Protein AF-A0A820GFX7-F1 (afdb_monomer_lite)

Sequence (163 aa):
MNQCLYFLVRGGYLFAGFTHNDIRGSQNLINNLWYHVMSLLFIIIIQNNKSYASAYQGINGTIDIDSTLVLSIKNYFNGYIDNVKITTRAKTSDEILTAATLAGYFSFDMPSPYNDNGPNSVNGIQNSAVIVSGRVNQAIRFSGSSSYFYAYGFFQVGYGVLA

Secondary structure (DSSP, 8-state):
-----EEEEETTEEEEEETTEEEEEEEEP-TT------------S--SS--SSPPP--S-----SSEEEETTEEEE--S--------SSPPPHHHHHHHHH------TTSS-TTS--STT---EEEESEEEEE-SSSEEEEE-SSS-EEEE----SPPPPPP-

InterPro domains:
  IPR013320 Concanavalin A-like lectin/glucanase domain superfamily [SSF49899] (8-104)

pLDDT: mean 78.97, std 15.6, range [35.22, 97.06]

Foldseek 3Di:
DWFDFDWDADPQWIWTGTDQDIDTDPDRHDPPDDDLDDDDDDLPQDDPDDDPDHRDPDPDDDDDDQWDQDPNDIDGHDDDDDDDDDDPDDDDPVRSVCLVQVPFDADLQDPQRQFTPDDNRQGKDWDQWDWDQDPPGIDIDRDDPDTDIDTDDPDCRDDDDDD

Organism: NCBI:txid392033

Radius of gyration: 22.09 Å; chains: 1; bounding box: 51×36×62 Å

Structure (mmCIF, N/CA/C/O backbone):
data_AF-A0A820GFX7-F1
#
_entry.id   AF-A0A820GFX7-F1
#
loop_
_atom_site.group_PDB
_atom_site.id
_atom_site.type_symbol
_atom_site.label_atom_id
_atom_site.label_alt_id
_atom_site.label_comp_id
_atom_site.label_asym_id
_atom_site.label_entity_id
_atom_site.label_seq_id
_atom_site.pdbx_PDB_ins_code
_atom_site.Cartn_x
_atom_site.Cartn_y
_atom_site.Cartn_z
_atom_site.occupancy
_atom_site.B_iso_or_equiv
_atom_site.auth_seq_id
_atom_site.auth_comp_id
_atom_site.auth_asym_id
_atom_site.auth_atom_id
_atom_site.pdbx_PDB_model_num
ATOM 1 N N . MET A 1 1 ? 13.521 11.813 -27.872 1.00 44.44 1 MET A N 1
ATOM 2 C CA . MET A 1 1 ? 12.351 10.911 -27.796 1.00 44.44 1 MET A CA 1
ATOM 3 C C . MET A 1 1 ? 12.324 10.001 -26.563 1.00 44.44 1 MET A C 1
ATOM 5 O O . MET A 1 1 ? 11.281 9.417 -26.344 1.00 44.44 1 MET A O 1
ATOM 9 N N . ASN A 1 2 ? 13.361 9.897 -25.716 1.00 52.78 2 ASN A N 1
ATOM 10 C CA . ASN A 1 2 ? 13.400 8.855 -24.674 1.00 52.78 2 ASN A CA 1
ATOM 11 C C . ASN A 1 2 ? 13.704 9.412 -23.278 1.00 52.78 2 ASN A C 1
ATOM 13 O O . ASN A 1 2 ? 14.860 9.443 -22.869 1.00 52.78 2 ASN A O 1
ATOM 17 N N . GLN A 1 3 ? 12.676 9.845 -22.550 1.00 60.81 3 GLN A N 1
ATOM 18 C CA . GLN A 1 3 ? 12.782 10.167 -21.119 1.00 60.81 3 GLN A CA 1
ATOM 19 C C . GLN A 1 3 ? 11.498 9.763 -20.369 1.00 60.81 3 GLN A C 1
ATOM 21 O O . GLN A 1 3 ? 11.036 10.467 -19.479 1.00 60.81 3 GLN A O 1
ATOM 26 N N . CYS A 1 4 ? 10.887 8.635 -20.741 1.00 66.50 4 CYS A N 1
ATOM 27 C CA . CYS A 1 4 ? 9.784 8.076 -19.965 1.00 66.50 4 CYS A CA 1
ATOM 28 C C . CYS A 1 4 ? 10.362 7.361 -18.742 1.00 66.50 4 CYS A C 1
ATOM 30 O O . CYS A 1 4 ? 11.215 6.482 -18.889 1.00 66.50 4 CYS A O 1
ATOM 32 N N . LEU A 1 5 ? 9.899 7.741 -17.550 1.00 73.31 5 LEU A N 1
ATOM 33 C CA . LEU A 1 5 ? 10.050 6.900 -16.371 1.00 73.31 5 LEU A CA 1
ATOM 34 C C . LEU A 1 5 ? 9.234 5.630 -16.613 1.00 73.31 5 LEU A C 1
ATOM 36 O O . LEU A 1 5 ? 8.049 5.717 -16.931 1.00 73.31 5 LEU A O 1
ATOM 40 N N . TYR A 1 6 ? 9.858 4.470 -16.468 1.00 76.44 6 TYR A N 1
ATOM 41 C CA . TYR A 1 6 ? 9.175 3.191 -16.595 1.00 76.44 6 TYR A CA 1
ATOM 42 C C . TYR A 1 6 ? 9.385 2.322 -15.367 1.00 76.44 6 TYR A C 1
ATOM 44 O O . TYR A 1 6 ? 10.386 2.429 -14.657 1.00 76.44 6 TYR A O 1
ATOM 52 N N . PHE A 1 7 ? 8.439 1.407 -15.196 1.00 80.06 7 PHE A N 1
ATOM 53 C CA . PHE A 1 7 ? 8.567 0.205 -14.394 1.00 80.06 7 PHE A CA 1
ATOM 54 C C . PHE A 1 7 ? 8.375 -0.970 -15.349 1.00 80.06 7 PHE A C 1
ATOM 56 O O . PHE A 1 7 ? 7.372 -1.023 -16.058 1.00 80.06 7 PHE A O 1
ATOM 63 N N . LEU A 1 8 ? 9.342 -1.880 -15.424 1.00 81.25 8 LEU A N 1
ATOM 64 C CA . LEU A 1 8 ? 9.253 -3.043 -16.308 1.00 81.25 8 LEU A CA 1
ATOM 65 C C . LEU A 1 8 ? 9.747 -4.300 -15.611 1.00 81.25 8 LEU A C 1
ATOM 67 O O . LEU A 1 8 ? 10.609 -4.238 -14.739 1.00 81.25 8 LEU A O 1
ATOM 71 N N . VAL A 1 9 ? 9.231 -5.452 -16.028 1.00 83.31 9 VAL A N 1
ATOM 72 C CA . VAL A 1 9 ? 9.755 -6.755 -15.616 1.00 83.31 9 VAL A CA 1
ATOM 73 C C . VAL A 1 9 ? 10.546 -7.347 -16.774 1.00 83.31 9 VAL A C 1
ATOM 75 O O . VAL A 1 9 ? 10.034 -7.478 -17.884 1.00 83.31 9 VAL A O 1
ATOM 78 N N . ARG A 1 10 ? 11.806 -7.710 -16.525 1.00 84.00 10 ARG A N 1
ATOM 79 C CA . ARG A 1 10 ? 12.694 -8.336 -17.514 1.00 84.00 10 ARG A CA 1
ATOM 80 C C . ARG A 1 10 ? 13.489 -9.450 -16.850 1.00 84.00 10 ARG A C 1
ATOM 82 O O . ARG A 1 10 ? 14.133 -9.230 -15.829 1.00 84.00 10 ARG A O 1
ATOM 89 N N . GLY A 1 11 ? 13.441 -10.652 -17.425 1.00 86.19 11 GLY A N 1
ATOM 90 C CA . GLY A 1 11 ? 14.164 -11.813 -16.891 1.00 86.19 11 GLY A CA 1
ATOM 91 C C . GLY A 1 11 ? 13.796 -12.162 -15.443 1.00 86.19 11 GLY A C 1
ATOM 92 O O . GLY A 1 11 ? 14.664 -12.587 -14.691 1.00 86.19 11 GLY A O 1
ATOM 93 N N . GLY A 1 12 ? 12.545 -11.914 -15.036 1.00 87.38 12 GLY A N 1
ATOM 94 C CA . GLY A 1 12 ? 12.069 -12.154 -13.670 1.00 87.38 12 GLY A CA 1
ATOM 95 C C . GLY A 1 12 ? 12.467 -11.085 -12.648 1.00 87.38 12 GLY A C 1
ATOM 96 O O . GLY A 1 12 ? 12.250 -11.287 -11.467 1.00 87.38 12 GLY A O 1
ATOM 97 N N . TYR A 1 13 ? 13.035 -9.946 -13.049 1.00 87.94 13 TYR A N 1
ATOM 98 C CA . TYR A 1 13 ? 13.353 -8.849 -12.126 1.00 87.94 13 TYR A CA 1
ATOM 99 C C . TYR A 1 13 ? 12.606 -7.582 -12.515 1.00 87.94 13 TYR A C 1
ATOM 101 O O . TYR A 1 13 ? 12.443 -7.295 -13.703 1.00 87.94 13 TYR A O 1
ATOM 109 N N . LEU A 1 14 ? 12.191 -6.812 -11.511 1.00 86.62 14 LEU A N 1
ATOM 110 C CA . LEU A 1 14 ? 11.665 -5.470 -11.714 1.00 86.62 14 LEU A CA 1
ATOM 111 C C . LEU A 1 14 ? 12.810 -4.488 -11.995 1.00 86.62 14 LEU A C 1
ATOM 113 O O . LEU A 1 14 ? 13.832 -4.504 -11.310 1.00 86.62 14 LEU A O 1
ATOM 117 N N . PHE A 1 15 ? 12.606 -3.601 -12.958 1.00 83.81 15 PHE A N 1
ATOM 118 C CA . PHE A 1 15 ? 13.455 -2.459 -13.255 1.00 83.81 15 PHE A CA 1
ATOM 119 C C . PHE A 1 15 ? 12.630 -1.181 -13.158 1.00 83.81 15 PHE A C 1
ATOM 121 O O . PHE A 1 15 ? 11.483 -1.155 -13.6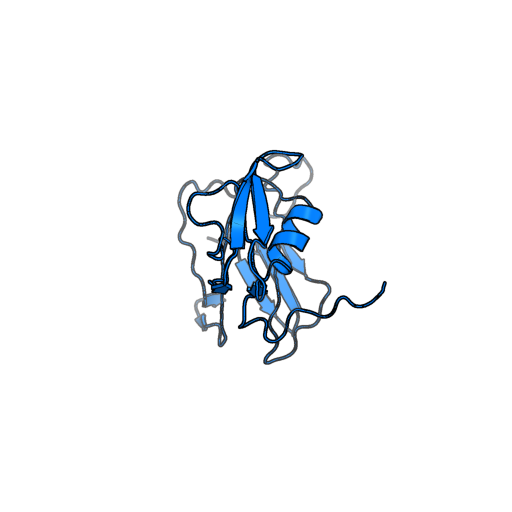09 1.00 83.81 15 PHE A O 1
ATOM 128 N N . ALA A 1 16 ? 13.216 -0.128 -12.595 1.00 81.44 16 ALA A N 1
ATOM 129 C CA . ALA A 1 16 ? 12.610 1.195 -12.530 1.00 81.44 16 ALA A CA 1
ATOM 130 C C . ALA A 1 16 ? 13.630 2.264 -12.921 1.00 81.44 16 ALA A C 1
ATOM 132 O O . ALA A 1 16 ? 14.772 2.222 -12.461 1.00 81.44 16 ALA A O 1
ATOM 133 N N . GLY A 1 17 ? 13.229 3.232 -13.741 1.00 76.56 17 GLY A N 1
ATOM 134 C CA . GLY A 1 17 ? 14.094 4.352 -14.112 1.00 76.56 17 GLY A CA 1
ATOM 135 C C . GLY A 1 17 ? 13.829 4.873 -15.515 1.00 76.56 17 GLY A C 1
ATOM 136 O O . GLY A 1 17 ? 12.717 4.773 -16.029 1.00 76.56 17 GLY A O 1
ATOM 137 N N . PHE A 1 18 ? 14.859 5.453 -16.122 1.00 74.88 18 PHE A N 1
ATOM 138 C CA . PHE A 1 18 ? 14.789 6.015 -17.468 1.00 74.88 18 PHE A CA 1
ATOM 139 C C . PHE A 1 18 ? 15.520 5.130 -18.473 1.00 74.88 18 PHE A C 1
ATOM 141 O O . PHE A 1 18 ? 16.267 4.209 -18.132 1.00 74.88 18 PHE A O 1
ATOM 148 N N . THR A 1 19 ? 15.313 5.403 -19.759 1.00 70.19 19 THR A N 1
ATOM 149 C CA . THR A 1 19 ? 16.045 4.721 -20.829 1.00 70.19 19 THR A CA 1
ATOM 150 C C . THR A 1 19 ? 17.550 4.927 -20.627 1.00 70.19 19 THR A C 1
ATOM 152 O O . THR A 1 19 ? 18.002 6.061 -20.507 1.00 70.19 19 THR A O 1
ATOM 155 N N . HIS A 1 20 ? 18.315 3.831 -20.571 1.00 67.62 20 HIS A N 1
ATOM 156 C CA . HIS A 1 20 ? 19.758 3.807 -20.267 1.00 67.62 20 HIS A CA 1
ATOM 157 C C . HIS A 1 20 ? 20.163 4.240 -18.844 1.00 67.62 20 HIS A C 1
ATOM 159 O O . HIS A 1 20 ? 21.351 4.438 -18.592 1.00 67.62 20 HIS A O 1
ATOM 165 N N . ASN A 1 21 ? 19.212 4.381 -17.918 1.00 72.00 21 ASN A N 1
ATOM 166 C CA . ASN A 1 21 ? 19.479 4.669 -16.510 1.00 72.00 21 ASN A CA 1
ATOM 167 C C . ASN A 1 21 ? 18.393 4.028 -15.627 1.00 72.00 21 ASN A C 1
ATOM 169 O O . ASN A 1 21 ? 17.568 4.723 -15.025 1.00 72.00 21 ASN A O 1
ATOM 173 N N . ASP A 1 22 ? 18.343 2.695 -15.636 1.00 75.19 22 ASP A N 1
ATOM 174 C CA . ASP A 1 22 ? 17.467 1.884 -14.796 1.00 75.19 22 ASP A CA 1
ATOM 175 C C . ASP A 1 22 ? 18.189 1.298 -13.587 1.00 75.19 22 ASP A C 1
ATOM 177 O O . ASP A 1 22 ? 19.380 0.989 -13.600 1.00 75.19 22 ASP A O 1
ATOM 181 N N . ILE A 1 23 ? 17.416 1.113 -12.525 1.00 81.56 23 ILE A N 1
ATOM 182 C CA . ILE A 1 23 ? 17.819 0.377 -11.337 1.00 81.56 23 ILE A CA 1
ATOM 183 C C . ILE A 1 23 ? 17.087 -0.959 -11.362 1.00 81.56 23 ILE A C 1
ATOM 185 O O . ILE A 1 23 ? 15.876 -1.017 -11.585 1.00 81.56 23 ILE A O 1
ATOM 189 N N . ARG A 1 24 ? 17.829 -2.039 -11.120 1.00 85.12 24 ARG A N 1
ATOM 190 C CA . ARG A 1 24 ? 17.298 -3.397 -10.994 1.00 85.12 24 ARG A CA 1
ATOM 191 C C . ARG A 1 24 ? 16.943 -3.688 -9.536 1.00 85.12 24 ARG A C 1
ATOM 193 O O . ARG A 1 24 ? 17.767 -3.474 -8.650 1.00 85.12 24 ARG A O 1
ATOM 200 N N . GLY A 1 25 ? 15.756 -4.236 -9.296 1.00 84.19 25 GLY A N 1
ATOM 201 C CA . GLY A 1 25 ? 15.357 -4.766 -7.993 1.00 84.19 25 GLY A CA 1
ATOM 202 C C . GLY A 1 25 ? 16.151 -6.017 -7.597 1.00 84.19 25 GLY A C 1
ATOM 203 O O . GLY A 1 25 ? 16.605 -6.785 -8.445 1.00 84.19 25 GLY A O 1
ATOM 204 N N . SER A 1 26 ? 16.309 -6.244 -6.294 1.00 85.56 26 SER A N 1
ATOM 205 C CA . SER A 1 26 ? 17.052 -7.394 -5.754 1.00 85.56 26 SER A CA 1
ATOM 206 C C . SER A 1 26 ? 16.270 -8.712 -5.806 1.00 85.56 26 SER A C 1
ATOM 208 O O . SER A 1 26 ? 16.875 -9.782 -5.864 1.00 85.56 26 SER A O 1
ATOM 210 N N . GLN A 1 27 ? 14.937 -8.647 -5.810 1.00 86.00 27 GLN A N 1
ATOM 211 C CA . GLN A 1 27 ? 14.060 -9.813 -5.731 1.00 86.00 27 GLN A CA 1
ATOM 212 C C . GLN A 1 27 ? 13.755 -10.406 -7.114 1.00 86.00 27 GLN A C 1
ATOM 214 O O . GLN A 1 27 ? 13.403 -9.680 -8.045 1.00 86.00 27 GLN A O 1
ATOM 219 N N . ASN A 1 28 ? 13.837 -11.736 -7.222 1.00 90.19 28 ASN A N 1
ATOM 220 C CA . ASN A 1 28 ? 13.308 -12.479 -8.367 1.00 90.19 28 ASN A CA 1
ATOM 221 C C . ASN A 1 28 ? 11.787 -12.649 -8.200 1.00 90.19 28 ASN A C 1
ATOM 223 O O . ASN A 1 28 ? 11.321 -13.110 -7.153 1.00 90.19 28 ASN A O 1
ATOM 227 N N . LEU A 1 29 ? 11.037 -12.224 -9.210 1.00 89.38 29 LEU A N 1
ATOM 228 C CA . LEU A 1 29 ? 9.587 -12.261 -9.274 1.00 89.38 29 LEU A CA 1
ATOM 229 C C . LEU A 1 29 ? 9.121 -13.627 -9.778 1.00 89.38 29 LEU A C 1
ATOM 231 O O . LEU A 1 29 ? 9.529 -14.094 -10.841 1.00 89.38 29 LEU A O 1
ATOM 235 N N . ILE A 1 30 ? 8.219 -14.233 -9.019 1.00 89.88 30 ILE A N 1
ATOM 236 C CA . ILE A 1 30 ? 7.577 -15.508 -9.308 1.00 89.88 30 ILE A CA 1
ATOM 237 C C . ILE A 1 30 ? 6.132 -15.213 -9.715 1.00 89.88 30 ILE A C 1
ATOM 239 O O . ILE A 1 30 ? 5.498 -14.290 -9.201 1.00 89.88 30 ILE A O 1
ATOM 243 N N . ASN A 1 31 ? 5.609 -15.998 -10.654 1.00 87.69 31 ASN A N 1
ATOM 244 C CA . ASN A 1 31 ? 4.235 -15.850 -11.119 1.00 87.69 31 ASN A CA 1
ATOM 245 C C . ASN A 1 31 ? 3.227 -16.058 -9.975 1.00 87.69 31 ASN A C 1
ATOM 247 O O . ASN A 1 31 ? 3.438 -16.893 -9.097 1.00 87.69 31 ASN A O 1
ATOM 251 N N . ASN A 1 32 ? 2.100 -15.343 -10.047 1.00 85.38 32 ASN A N 1
ATOM 252 C CA . ASN A 1 32 ? 0.974 -15.430 -9.108 1.00 85.38 32 ASN A CA 1
ATOM 253 C C . ASN A 1 32 ? 1.303 -15.049 -7.652 1.00 85.38 32 ASN A C 1
ATOM 255 O O . ASN A 1 32 ? 0.663 -15.550 -6.729 1.00 85.38 32 ASN A O 1
ATOM 259 N N . LEU A 1 33 ? 2.266 -14.146 -7.442 1.00 85.12 33 LEU A N 1
ATOM 260 C CA . LEU A 1 33 ? 2.538 -13.545 -6.136 1.00 85.12 33 LEU A CA 1
ATOM 261 C C . LEU A 1 33 ? 2.365 -12.022 -6.193 1.00 85.12 33 LEU A C 1
ATOM 263 O O . LEU A 1 33 ? 2.772 -11.377 -7.159 1.00 85.12 33 LEU A O 1
ATOM 267 N N . TRP A 1 34 ? 1.768 -11.451 -5.146 1.00 83.62 34 TRP A N 1
ATOM 268 C CA . TRP A 1 34 ? 1.680 -10.004 -4.976 1.00 83.62 34 TRP A CA 1
ATOM 269 C C . TRP A 1 34 ? 3.009 -9.438 -4.484 1.00 83.62 34 TRP A C 1
ATOM 271 O O . TRP A 1 34 ? 3.610 -9.952 -3.541 1.00 83.62 34 TRP A O 1
ATOM 281 N N . TYR A 1 35 ? 3.440 -8.342 -5.103 1.00 83.94 35 TYR A N 1
ATOM 282 C CA . TYR A 1 35 ? 4.647 -7.620 -4.723 1.00 83.94 35 TYR A CA 1
ATOM 283 C C . TYR A 1 35 ? 4.297 -6.174 -4.395 1.00 83.94 35 TYR A C 1
ATOM 285 O O . TYR A 1 35 ? 3.747 -5.461 -5.232 1.00 83.94 35 TYR A O 1
ATOM 293 N N . HIS A 1 36 ? 4.669 -5.723 -3.195 1.00 83.38 36 HIS A N 1
ATOM 294 C CA . HIS A 1 36 ? 4.710 -4.295 -2.908 1.00 83.38 36 HIS A CA 1
ATOM 295 C C . HIS A 1 36 ? 5.992 -3.718 -3.508 1.00 83.38 36 HIS A C 1
ATOM 297 O O . HIS A 1 36 ? 7.101 -4.102 -3.133 1.00 83.38 36 HIS A O 1
ATOM 303 N N . VAL A 1 37 ? 5.833 -2.812 -4.465 1.00 81.19 37 VAL A N 1
ATOM 304 C CA . VAL A 1 37 ? 6.937 -2.236 -5.226 1.00 81.19 37 VAL A CA 1
ATOM 305 C C . VAL A 1 37 ? 7.095 -0.772 -4.865 1.00 81.19 37 VAL A C 1
ATOM 307 O O . VAL A 1 37 ? 6.139 -0.003 -4.909 1.00 81.19 37 VAL A O 1
ATOM 310 N N . MET A 1 38 ? 8.336 -0.372 -4.604 1.00 77.94 38 MET A N 1
ATOM 311 C CA . MET A 1 38 ? 8.697 1.031 -4.493 1.00 77.94 38 MET A CA 1
ATOM 312 C C . MET A 1 38 ? 9.990 1.315 -5.252 1.00 77.94 38 MET A C 1
ATOM 314 O O . MET A 1 38 ? 10.948 0.547 -5.183 1.00 77.94 38 MET A O 1
ATOM 318 N N . SER A 1 39 ? 10.029 2.468 -5.917 1.00 72.81 39 SER A N 1
ATOM 319 C CA . SER A 1 39 ? 11.267 3.088 -6.373 1.00 72.81 39 SER A CA 1
ATOM 320 C C . SER A 1 39 ? 11.364 4.509 -5.829 1.00 72.81 39 SER A C 1
ATOM 322 O O . SER A 1 39 ? 10.432 5.302 -5.968 1.00 72.81 39 SER A O 1
ATOM 324 N N . LEU A 1 40 ? 12.494 4.821 -5.197 1.00 68.94 40 LEU A N 1
ATOM 325 C CA . LEU A 1 40 ? 12.861 6.180 -4.816 1.00 68.94 40 LEU A CA 1
ATOM 326 C C . LEU A 1 40 ? 13.695 6.768 -5.947 1.00 68.94 40 LEU A C 1
ATOM 328 O O . LEU A 1 40 ? 14.886 6.488 -6.069 1.00 68.94 40 LEU A O 1
ATOM 332 N N . LEU A 1 41 ? 13.060 7.587 -6.778 1.00 65.81 41 LEU A N 1
ATOM 333 C 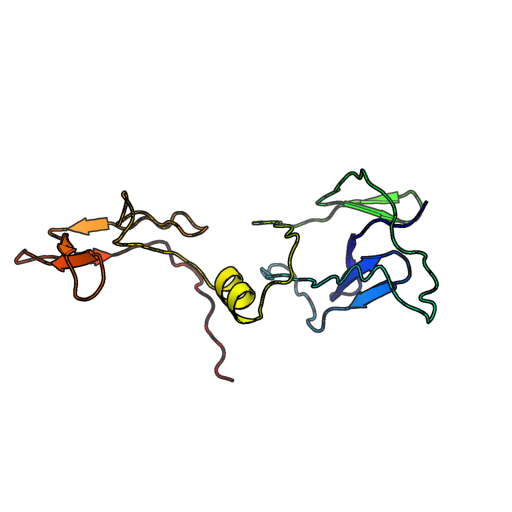CA . LEU A 1 41 ? 13.753 8.301 -7.834 1.00 65.81 41 LEU A CA 1
ATOM 334 C C . LEU A 1 41 ? 14.051 9.721 -7.364 1.00 65.81 41 LEU A C 1
ATOM 336 O O . LEU A 1 41 ? 13.187 10.597 -7.370 1.00 65.81 41 LEU A O 1
ATOM 340 N N . PHE A 1 42 ? 15.294 9.956 -6.961 1.00 55.38 42 PHE A N 1
ATOM 341 C CA . PHE A 1 42 ? 15.783 11.312 -6.783 1.00 55.38 42 PHE A CA 1
ATOM 342 C C . PHE A 1 42 ? 16.006 11.926 -8.166 1.00 55.38 42 PHE A C 1
ATOM 344 O O . PHE A 1 42 ? 17.033 11.690 -8.800 1.00 55.38 42 PHE A O 1
ATOM 351 N N . ILE A 1 43 ? 15.056 12.738 -8.636 1.00 53.41 43 ILE A N 1
ATOM 352 C CA . ILE A 1 43 ? 15.296 13.653 -9.760 1.00 53.41 43 ILE A CA 1
ATOM 353 C C . ILE A 1 43 ? 16.161 14.797 -9.215 1.00 53.41 43 ILE A C 1
ATOM 355 O O . ILE A 1 43 ? 15.699 15.909 -8.973 1.00 53.41 43 ILE A O 1
ATOM 359 N N . ILE A 1 44 ? 17.426 14.501 -8.922 1.00 43.16 44 ILE A N 1
ATOM 360 C CA . ILE A 1 44 ? 18.402 15.529 -8.584 1.00 43.16 44 ILE A CA 1
ATOM 361 C C . ILE A 1 44 ? 18.725 16.257 -9.891 1.00 43.16 44 ILE A C 1
ATOM 363 O O . ILE A 1 44 ? 19.343 15.701 -10.794 1.00 43.16 44 ILE A O 1
ATOM 367 N N . ILE A 1 45 ? 18.311 17.522 -9.979 1.00 43.09 45 ILE A N 1
ATOM 368 C CA . ILE A 1 45 ? 18.600 18.436 -11.100 1.00 43.09 45 ILE A CA 1
ATOM 369 C C . ILE A 1 45 ? 20.103 18.804 -11.165 1.00 43.09 45 ILE A C 1
ATOM 371 O O . ILE A 1 45 ? 20.537 19.523 -12.058 1.00 43.09 45 ILE A O 1
ATOM 375 N N . ILE A 1 46 ? 20.946 18.288 -10.265 1.00 44.41 46 ILE A N 1
ATOM 376 C CA . ILE A 1 46 ? 22.369 18.634 -10.201 1.00 44.41 46 ILE A CA 1
ATOM 377 C C . ILE A 1 46 ? 23.235 17.373 -10.113 1.00 44.41 46 ILE A C 1
ATOM 379 O O . ILE A 1 46 ? 23.493 16.858 -9.028 1.00 44.41 46 ILE A O 1
ATOM 383 N N . GLN A 1 47 ? 23.760 16.907 -11.246 1.00 41.00 47 GLN A N 1
ATOM 384 C CA . GLN A 1 47 ? 24.954 16.059 -11.241 1.00 41.00 47 GLN A CA 1
ATOM 385 C C . GLN A 1 47 ? 26.005 16.597 -12.212 1.00 41.00 47 GLN A C 1
ATOM 387 O O . GLN A 1 47 ? 25.874 16.506 -13.428 1.00 41.00 47 GLN A O 1
ATOM 392 N N . ASN A 1 48 ? 27.094 17.103 -11.627 1.00 39.94 48 ASN A N 1
ATOM 393 C CA . ASN A 1 48 ? 28.335 17.513 -12.290 1.00 39.94 48 ASN A CA 1
ATOM 394 C C . ASN A 1 48 ? 29.184 16.332 -12.801 1.00 39.94 48 ASN A C 1
ATOM 396 O O . ASN A 1 48 ? 30.347 16.525 -13.129 1.00 39.94 48 ASN A O 1
ATOM 400 N N . ASN A 1 49 ? 28.641 15.115 -12.886 1.00 47.81 49 ASN A N 1
ATOM 401 C CA . ASN A 1 49 ? 29.298 14.000 -13.561 1.00 47.81 49 ASN A CA 1
ATOM 402 C C . ASN A 1 49 ? 28.251 13.145 -14.271 1.00 47.81 49 ASN A C 1
ATOM 404 O O . ASN A 1 49 ? 27.339 12.596 -13.662 1.00 47.81 49 ASN A O 1
ATOM 408 N N . LYS A 1 50 ? 28.384 13.131 -15.595 1.00 45.50 50 LYS A N 1
ATOM 409 C CA . LYS A 1 50 ? 27.403 12.715 -16.593 1.00 45.50 50 LYS A CA 1
ATOM 410 C C . LYS A 1 50 ? 26.884 11.293 -16.357 1.00 45.50 50 LYS A C 1
ATOM 412 O O . LYS A 1 50 ? 27.582 10.325 -16.645 1.00 45.50 50 LYS A O 1
ATOM 417 N N . SER A 1 51 ? 25.613 11.168 -15.985 1.00 49.44 51 SER A N 1
ATOM 418 C CA . SER A 1 51 ? 24.785 10.134 -16.606 1.00 49.44 51 SER A CA 1
ATOM 419 C C . SER A 1 51 ? 24.623 10.508 -18.090 1.00 49.44 51 SER A C 1
ATOM 421 O O . SER A 1 51 ? 24.555 11.687 -18.438 1.00 49.44 51 SER A O 1
ATOM 423 N N . TYR A 1 52 ? 24.620 9.530 -19.001 1.00 50.28 52 TYR A N 1
ATOM 424 C CA . TYR A 1 52 ? 24.535 9.762 -20.457 1.00 50.28 52 TYR A CA 1
ATOM 425 C C . TYR A 1 52 ? 23.197 10.379 -20.919 1.00 50.28 52 TYR A C 1
ATOM 427 O O . TYR A 1 52 ? 22.972 10.543 -22.117 1.00 50.28 52 TYR A O 1
ATOM 435 N N . ALA A 1 53 ? 22.308 10.726 -19.988 1.00 51.91 53 ALA A N 1
ATOM 436 C CA . ALA A 1 53 ? 21.004 11.303 -20.249 1.00 51.91 53 ALA A CA 1
ATOM 437 C C . ALA A 1 53 ? 20.877 12.648 -19.525 1.00 51.91 53 ALA A C 1
ATOM 439 O O . ALA A 1 53 ? 21.133 12.752 -18.328 1.00 51.91 53 ALA A O 1
ATOM 440 N N . SER A 1 54 ? 20.462 13.684 -20.254 1.00 50.84 54 SER A N 1
ATOM 441 C CA . SER A 1 54 ? 20.038 14.946 -19.651 1.00 50.84 54 SER A CA 1
ATOM 442 C C . SER A 1 54 ? 18.864 14.711 -18.695 1.00 50.84 54 SER A C 1
ATOM 444 O O . SER A 1 54 ? 18.052 13.807 -18.907 1.00 50.84 54 SER A O 1
ATOM 446 N N . ALA A 1 55 ? 18.755 15.538 -17.649 1.00 55.09 55 ALA A N 1
ATOM 447 C CA . ALA A 1 55 ? 17.591 15.526 -16.767 1.00 55.09 55 ALA A CA 1
ATOM 448 C C . ALA A 1 55 ? 16.304 15.725 -17.586 1.00 55.09 55 ALA A C 1
ATOM 450 O O . ALA A 1 55 ? 16.285 16.526 -18.526 1.00 55.09 55 ALA A O 1
ATOM 451 N N . TYR A 1 56 ? 15.234 15.008 -17.233 1.00 60.84 56 TYR A N 1
ATOM 452 C CA . TYR A 1 56 ? 13.922 15.212 -17.843 1.00 60.84 56 TYR A CA 1
ATOM 453 C C . TYR A 1 56 ? 13.430 16.632 -17.541 1.00 60.84 56 TYR A C 1
ATOM 455 O O . TYR A 1 56 ? 13.280 16.998 -16.381 1.00 60.84 56 TYR A O 1
ATOM 463 N N . GLN A 1 57 ? 13.223 17.433 -18.590 1.00 57.38 57 GLN A N 1
ATOM 464 C CA . GLN A 1 57 ? 12.728 18.820 -18.508 1.00 57.38 57 GLN A CA 1
ATOM 465 C C . GLN A 1 57 ? 11.255 18.930 -18.933 1.00 57.38 57 GLN A C 1
ATOM 467 O O . GLN A 1 57 ? 10.751 20.025 -19.176 1.00 57.38 57 GLN A O 1
ATOM 472 N N . GLY A 1 58 ? 10.565 17.798 -19.106 1.00 61.28 58 GLY A N 1
ATOM 473 C CA . GLY A 1 58 ? 9.164 17.812 -19.499 1.00 61.28 58 GLY A CA 1
ATOM 474 C C . GLY A 1 58 ? 8.287 18.310 -18.356 1.00 61.28 58 GLY A C 1
ATOM 475 O O . GLY A 1 58 ? 8.382 17.832 -17.230 1.00 61.28 58 GLY A O 1
ATOM 476 N N . ILE A 1 59 ? 7.425 19.275 -18.663 1.00 61.97 59 ILE A N 1
ATOM 477 C CA . ILE A 1 59 ? 6.412 19.801 -17.736 1.00 61.97 59 ILE A CA 1
ATOM 478 C C . ILE A 1 59 ? 5.078 19.050 -17.839 1.00 61.97 59 ILE A C 1
ATOM 480 O O . ILE A 1 59 ? 4.258 19.144 -16.937 1.00 61.97 59 ILE A O 1
ATOM 484 N N . ASN A 1 60 ? 4.882 18.292 -18.922 1.00 64.06 60 ASN A N 1
ATOM 485 C CA . ASN A 1 60 ? 3.686 17.510 -19.215 1.00 64.06 60 ASN A CA 1
ATOM 486 C C . ASN A 1 60 ? 4.098 16.132 -19.746 1.00 64.06 60 ASN A C 1
ATOM 488 O O . ASN A 1 60 ? 5.027 16.026 -20.552 1.00 64.06 60 ASN A O 1
ATOM 492 N N . GLY A 1 61 ? 3.377 15.091 -19.338 1.00 68.06 61 GLY A N 1
ATOM 493 C CA . GLY A 1 61 ? 3.595 13.726 -19.798 1.00 68.06 61 GLY A CA 1
ATOM 494 C C . GLY A 1 61 ? 2.366 12.857 -19.564 1.00 68.06 61 GLY A C 1
ATOM 495 O O . GLY A 1 61 ? 1.541 13.151 -18.702 1.00 68.06 61 GLY A O 1
ATOM 496 N N . THR A 1 62 ? 2.253 11.790 -20.345 1.00 73.50 62 THR A N 1
ATOM 497 C CA . THR A 1 62 ? 1.257 10.738 -20.132 1.00 73.50 62 THR A CA 1
ATOM 498 C C . THR A 1 62 ? 1.891 9.628 -19.305 1.00 73.50 62 THR A C 1
ATOM 500 O O . THR A 1 62 ? 3.051 9.273 -19.523 1.00 73.50 62 THR A O 1
ATOM 503 N N . ILE A 1 63 ? 1.136 9.099 -18.344 1.00 78.12 63 ILE A N 1
ATOM 504 C CA . ILE A 1 63 ? 1.510 7.903 -17.594 1.00 78.12 63 ILE A CA 1
ATOM 505 C C . ILE A 1 63 ? 0.732 6.744 -18.203 1.00 78.12 63 ILE A C 1
ATOM 507 O O . ILE A 1 63 ? -0.482 6.663 -18.030 1.00 78.12 63 ILE A O 1
ATOM 511 N N . ASP A 1 64 ? 1.440 5.862 -18.900 1.00 80.25 64 ASP A N 1
ATOM 512 C CA . ASP A 1 64 ? 0.891 4.583 -19.337 1.00 80.25 64 ASP A CA 1
ATOM 513 C C . ASP A 1 64 ? 1.130 3.559 -18.219 1.00 80.25 64 ASP A C 1
ATOM 515 O O . ASP A 1 64 ? 2.269 3.264 -17.848 1.00 80.25 64 ASP A O 1
ATOM 519 N N . ILE A 1 65 ? 0.043 3.044 -17.649 1.00 83.62 65 ILE A N 1
ATOM 520 C CA . ILE A 1 65 ? 0.042 1.911 -16.716 1.00 83.62 65 ILE A CA 1
ATOM 521 C C . ILE A 1 65 ? -0.430 0.713 -17.515 1.00 83.62 65 ILE A C 1
ATOM 523 O O . ILE A 1 65 ? -1.400 0.881 -18.231 1.00 83.62 65 ILE A O 1
ATOM 527 N N . ASP A 1 66 ? 0.197 -0.454 -17.325 1.00 85.06 66 ASP A N 1
ATOM 528 C CA . ASP A 1 66 ? -0.078 -1.732 -18.008 1.00 85.06 66 ASP A CA 1
ATOM 529 C C . ASP A 1 66 ? 0.658 -1.978 -19.323 1.00 85.06 66 ASP A C 1
ATOM 531 O O . ASP A 1 66 ? 0.567 -3.074 -19.868 1.00 85.06 66 ASP A O 1
ATOM 535 N N . SER A 1 67 ? 1.389 -1.006 -19.856 1.00 83.69 67 SER A N 1
ATOM 536 C CA . SER A 1 67 ? 1.996 -1.179 -21.169 1.00 83.69 67 SER A CA 1
ATOM 537 C C . SER A 1 67 ? 3.276 -0.388 -21.349 1.00 83.69 67 SER A C 1
ATOM 539 O O . SER A 1 67 ? 3.550 0.603 -20.676 1.00 83.69 67 SER A O 1
ATOM 541 N N . THR A 1 68 ? 4.111 -0.872 -22.264 1.00 74.75 68 THR A N 1
ATOM 542 C CA . THR A 1 68 ? 5.365 -0.218 -22.628 1.00 74.75 68 THR A CA 1
ATOM 543 C C . THR A 1 68 ? 5.622 -0.345 -24.123 1.00 74.75 68 THR A C 1
ATOM 545 O O . THR A 1 68 ? 5.307 -1.365 -24.743 1.00 74.75 68 THR A O 1
ATOM 548 N N . LEU A 1 69 ? 6.190 0.704 -24.718 1.00 71.62 69 LEU A N 1
ATOM 549 C CA . LEU A 1 69 ? 6.586 0.729 -26.121 1.00 71.62 69 LEU A CA 1
ATOM 550 C C . LEU A 1 69 ? 8.079 0.403 -26.229 1.00 71.62 69 LEU A C 1
ATOM 552 O O . LEU A 1 69 ? 8.926 1.199 -25.826 1.00 71.62 69 LEU A O 1
ATOM 556 N N . VAL A 1 70 ? 8.407 -0.748 -26.814 1.00 65.56 70 VAL A N 1
ATOM 557 C CA . VAL A 1 70 ? 9.793 -1.159 -27.079 1.00 65.56 70 VAL A CA 1
ATOM 558 C C . VAL A 1 70 ? 9.970 -1.276 -28.586 1.00 65.56 70 VAL A C 1
ATOM 560 O O . VAL A 1 70 ? 9.307 -2.086 -29.224 1.00 65.56 70 VAL A O 1
ATOM 563 N N . LEU A 1 71 ? 10.855 -0.455 -29.166 1.00 66.12 71 LEU A N 1
ATOM 564 C CA . LEU A 1 71 ? 11.175 -0.471 -30.605 1.00 66.12 71 LEU A CA 1
ATOM 565 C C . LEU A 1 71 ? 9.928 -0.398 -31.515 1.00 66.12 71 LEU A C 1
ATOM 567 O O . LEU A 1 71 ? 9.836 -1.097 -32.518 1.00 66.12 71 LEU A O 1
ATOM 571 N N . SER A 1 72 ? 8.969 0.466 -31.166 1.00 71.81 72 SER A N 1
ATOM 572 C CA . SER A 1 72 ? 7.677 0.649 -31.861 1.00 71.81 72 SER A CA 1
ATOM 573 C C . SER A 1 72 ? 6.662 -0.493 -31.707 1.00 71.81 72 SER A C 1
ATOM 575 O O . SER A 1 72 ? 5.591 -0.434 -32.304 1.00 71.81 72 SER A O 1
ATOM 577 N N . ILE A 1 73 ? 6.946 -1.498 -30.875 1.00 76.56 73 ILE A N 1
ATOM 578 C CA . ILE A 1 73 ? 6.000 -2.562 -30.521 1.00 76.56 73 ILE A CA 1
ATOM 579 C C . ILE A 1 73 ? 5.467 -2.294 -29.114 1.00 76.56 73 ILE A C 1
ATOM 581 O O . ILE A 1 73 ? 6.237 -2.187 -28.153 1.00 76.56 73 ILE A O 1
ATOM 585 N N . LYS A 1 74 ? 4.140 -2.169 -28.989 1.00 82.44 74 LYS A N 1
ATOM 586 C CA . LYS A 1 74 ? 3.476 -2.000 -27.693 1.00 82.44 74 LYS A CA 1
ATOM 587 C C . LYS A 1 74 ? 3.281 -3.371 -27.048 1.00 82.44 74 LYS A C 1
ATOM 589 O O . LYS A 1 74 ? 2.608 -4.231 -27.608 1.00 82.44 74 LYS A O 1
ATOM 594 N N . ASN A 1 75 ? 3.901 -3.564 -25.890 1.00 81.38 75 ASN A N 1
ATOM 595 C CA . ASN A 1 75 ? 3.755 -4.755 -25.062 1.00 81.38 75 ASN A CA 1
ATOM 596 C C . ASN A 1 75 ? 2.828 -4.438 -23.891 1.00 81.38 75 ASN A C 1
ATOM 598 O O . ASN A 1 75 ? 2.877 -3.329 -23.356 1.00 81.38 75 ASN A O 1
ATOM 602 N N . TYR A 1 76 ? 2.026 -5.421 -23.490 1.00 85.94 76 TYR A N 1
ATOM 603 C CA . TYR A 1 76 ? 1.054 -5.291 -22.410 1.00 85.94 76 TYR A CA 1
ATOM 604 C C . TYR A 1 76 ? 1.435 -6.201 -21.245 1.00 85.94 76 TYR A C 1
ATOM 606 O O . TYR A 1 76 ? 1.850 -7.347 -21.433 1.00 85.94 76 TYR A O 1
ATOM 614 N N . PHE A 1 77 ? 1.305 -5.669 -20.040 1.00 86.19 77 PHE A N 1
ATOM 615 C CA . PHE A 1 77 ? 1.419 -6.395 -18.795 1.00 86.19 77 PHE A CA 1
ATOM 616 C C . PHE A 1 77 ? 0.194 -7.293 -18.632 1.00 86.19 77 PHE A C 1
ATOM 618 O O . PHE A 1 77 ? -0.941 -6.851 -18.781 1.00 86.19 77 PHE A O 1
ATOM 625 N N . ASN A 1 78 ? 0.434 -8.563 -18.317 1.00 86.88 78 ASN A N 1
ATOM 626 C CA . ASN A 1 78 ? -0.613 -9.522 -18.001 1.00 86.88 78 ASN A CA 1
ATOM 627 C C . ASN A 1 78 ? -0.548 -9.845 -16.506 1.00 86.88 78 ASN A C 1
ATOM 629 O O . ASN A 1 78 ? 0.291 -10.638 -16.075 1.00 86.88 78 ASN A O 1
ATOM 633 N N . GLY A 1 79 ? -1.398 -9.187 -15.723 1.00 87.88 79 GLY A N 1
ATOM 634 C CA . GLY A 1 79 ? -1.467 -9.335 -14.276 1.00 87.88 79 GLY A CA 1
ATOM 635 C C . GLY A 1 79 ? -2.326 -8.248 -13.638 1.00 87.88 79 GLY A C 1
ATOM 636 O O . GLY A 1 79 ? -2.947 -7.442 -14.328 1.00 87.88 79 GLY A O 1
ATOM 637 N N . TYR A 1 80 ? -2.340 -8.222 -12.309 1.00 87.94 80 TYR A N 1
ATOM 638 C CA . TYR A 1 80 ? -3.079 -7.228 -11.538 1.00 87.94 80 TYR A CA 1
ATOM 639 C C . TYR A 1 80 ? -2.142 -6.132 -11.027 1.00 87.94 80 TYR A C 1
ATOM 641 O O . TYR A 1 80 ? -1.020 -6.406 -10.599 1.00 87.94 80 TYR A O 1
ATOM 649 N N . ILE A 1 81 ? -2.614 -4.889 -11.079 1.00 87.69 81 ILE A N 1
ATOM 650 C CA . ILE A 1 81 ? -1.955 -3.714 -10.510 1.00 87.69 81 ILE A CA 1
ATOM 651 C C . ILE A 1 81 ? -2.959 -3.081 -9.557 1.00 87.69 81 ILE A C 1
ATOM 653 O O . ILE A 1 81 ? -4.101 -2.842 -9.944 1.00 87.69 81 ILE A O 1
ATOM 657 N N . ASP A 1 82 ? -2.532 -2.803 -8.331 1.00 85.44 82 ASP A N 1
ATOM 658 C CA . ASP A 1 82 ? -3.377 -2.178 -7.320 1.00 85.44 82 ASP A CA 1
ATOM 659 C C . ASP A 1 82 ? -2.614 -1.071 -6.575 1.00 85.44 82 ASP A C 1
ATOM 661 O O . ASP A 1 82 ? -1.385 -1.101 -6.467 1.00 85.44 82 ASP A O 1
ATOM 665 N N . ASN A 1 83 ? -3.357 -0.079 -6.080 1.00 83.81 83 ASN A N 1
ATOM 666 C CA . ASN A 1 83 ? -2.903 0.982 -5.178 1.00 83.81 83 ASN A CA 1
ATOM 667 C C . ASN A 1 83 ? -1.683 1.797 -5.669 1.00 83.81 83 ASN A C 1
ATOM 669 O O . ASN A 1 83 ? -0.783 2.131 -4.891 1.00 83.81 83 ASN A O 1
ATOM 673 N N . VAL A 1 84 ? -1.654 2.149 -6.961 1.00 85.06 84 VAL A N 1
ATOM 674 C CA . VAL A 1 84 ? -0.580 2.962 -7.561 1.00 85.06 84 VAL A CA 1
ATOM 675 C C . VAL A 1 84 ? -0.606 4.384 -7.006 1.00 85.06 84 VAL A C 1
ATOM 677 O O . VAL A 1 84 ? -1.608 5.093 -7.107 1.00 85.06 84 VAL A O 1
ATOM 680 N N . LYS A 1 85 ? 0.524 4.824 -6.445 1.00 85.00 85 LYS A N 1
ATOM 681 C CA . LYS A 1 85 ? 0.692 6.164 -5.871 1.00 85.00 85 LYS A CA 1
ATOM 682 C C . LYS A 1 85 ? 2.001 6.784 -6.334 1.00 85.00 85 LYS A C 1
ATOM 684 O O . LYS A 1 85 ? 3.049 6.147 -6.288 1.00 85.00 85 LYS A O 1
ATOM 689 N N . ILE A 1 86 ? 1.937 8.056 -6.712 1.00 82.62 86 ILE A N 1
ATOM 690 C CA . ILE A 1 86 ? 3.103 8.887 -7.016 1.00 82.62 86 ILE A CA 1
ATOM 691 C C . ILE A 1 86 ? 3.148 9.999 -5.977 1.00 82.62 86 ILE A C 1
ATOM 693 O O . ILE A 1 86 ? 2.142 10.662 -5.727 1.00 82.62 86 ILE A O 1
ATOM 697 N N . THR A 1 87 ? 4.307 10.195 -5.352 1.00 84.94 87 THR A N 1
ATOM 698 C CA . THR A 1 87 ? 4.500 11.231 -4.336 1.00 84.94 87 THR A CA 1
ATOM 699 C C . THR A 1 87 ? 5.611 12.183 -4.737 1.00 84.94 87 THR A C 1
ATOM 701 O O . THR A 1 87 ? 6.608 11.788 -5.330 1.00 84.94 87 THR A O 1
ATOM 704 N N . THR A 1 88 ? 5.456 13.452 -4.372 1.00 83.62 88 THR A N 1
ATOM 705 C CA . THR A 1 88 ? 6.437 14.514 -4.649 1.00 83.62 88 THR A CA 1
ATOM 706 C C . THR A 1 88 ? 7.553 14.591 -3.608 1.00 83.62 88 THR A C 1
ATOM 708 O O . THR A 1 88 ? 8.462 15.408 -3.730 1.00 83.62 88 THR A O 1
ATOM 711 N N . ARG A 1 89 ? 7.506 13.732 -2.584 1.00 86.00 89 ARG A N 1
ATOM 712 C CA . ARG A 1 89 ? 8.565 13.571 -1.589 1.00 86.00 89 ARG A CA 1
ATOM 713 C C . ARG A 1 89 ? 8.999 12.121 -1.480 1.00 86.00 89 ARG A C 1
ATOM 715 O O . ARG A 1 89 ? 8.194 11.209 -1.687 1.00 86.00 89 ARG A O 1
ATOM 722 N N . ALA A 1 90 ? 10.248 11.939 -1.066 1.00 82.12 90 ALA A N 1
ATOM 723 C CA . ALA A 1 90 ? 10.737 10.655 -0.599 1.00 82.12 90 ALA A CA 1
ATOM 724 C C . ALA A 1 90 ? 9.975 10.236 0.672 1.00 82.12 90 ALA A C 1
ATOM 726 O O . ALA A 1 90 ? 9.755 11.047 1.580 1.00 82.12 90 ALA A O 1
ATOM 727 N N . LYS A 1 91 ? 9.555 8.971 0.712 1.00 83.38 91 LYS A N 1
ATOM 728 C CA . LYS A 1 91 ? 8.999 8.321 1.903 1.00 83.38 91 LYS A CA 1
ATOM 729 C C . LYS A 1 91 ? 10.122 7.662 2.700 1.00 83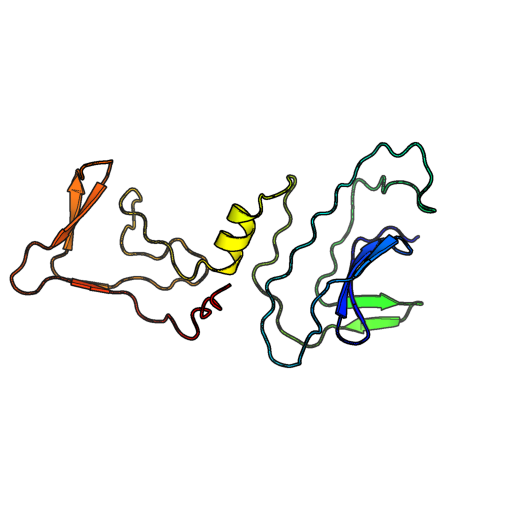.38 91 LYS A C 1
ATOM 731 O O . LYS A 1 91 ? 11.080 7.168 2.104 1.00 83.38 91 LYS A O 1
ATOM 736 N N . THR A 1 92 ? 10.006 7.653 4.024 1.00 86.88 92 THR A N 1
ATOM 737 C CA . THR A 1 92 ? 10.934 6.907 4.889 1.00 86.88 92 THR A CA 1
ATOM 738 C C . THR A 1 92 ? 10.645 5.408 4.827 1.00 86.88 92 THR A C 1
ATOM 740 O O . THR A 1 92 ? 9.541 5.007 4.455 1.00 86.88 92 THR A O 1
ATOM 743 N N . SER A 1 93 ? 11.613 4.575 5.229 1.00 83.19 93 SER A N 1
ATOM 744 C CA . SER A 1 93 ? 11.444 3.115 5.334 1.00 83.19 93 SER A CA 1
ATOM 745 C C . SER A 1 93 ? 10.180 2.724 6.098 1.00 83.19 93 SER A C 1
ATOM 747 O O . SER A 1 93 ? 9.458 1.831 5.665 1.00 83.19 93 SER A O 1
ATOM 749 N N . ASP A 1 94 ? 9.875 3.435 7.180 1.00 87.00 94 ASP A N 1
ATOM 750 C CA . ASP A 1 94 ? 8.746 3.127 8.059 1.00 87.00 94 ASP A CA 1
ATOM 751 C C . ASP A 1 94 ? 7.409 3.454 7.397 1.00 87.00 94 ASP A C 1
ATOM 753 O O . ASP A 1 94 ? 6.447 2.694 7.509 1.00 87.00 94 ASP A O 1
ATOM 757 N N . GLU A 1 95 ? 7.343 4.555 6.646 1.00 86.44 95 GLU A N 1
ATOM 758 C CA . GLU A 1 95 ? 6.148 4.907 5.878 1.00 86.44 95 GLU A CA 1
ATOM 759 C C . GLU A 1 95 ? 5.858 3.886 4.780 1.00 86.44 95 GLU A C 1
ATOM 761 O O . GLU A 1 95 ? 4.698 3.619 4.465 1.00 86.44 95 GLU A O 1
ATOM 766 N N . ILE A 1 96 ? 6.915 3.337 4.185 1.00 83.88 96 ILE A N 1
ATOM 767 C CA . ILE A 1 96 ? 6.829 2.336 3.122 1.00 83.88 96 ILE A CA 1
ATOM 768 C C . ILE A 1 96 ? 6.401 1.003 3.713 1.00 83.88 96 ILE A C 1
ATOM 770 O O . ILE A 1 96 ? 5.455 0.398 3.220 1.00 83.88 96 ILE A O 1
ATOM 774 N N . LEU A 1 97 ? 7.044 0.578 4.802 1.00 84.44 97 LEU A N 1
ATOM 775 C CA . LEU A 1 97 ? 6.689 -0.646 5.506 1.00 84.44 97 LEU A CA 1
ATOM 776 C C . LEU A 1 97 ? 5.239 -0.592 5.991 1.00 84.44 97 LEU A C 1
ATOM 778 O O . LEU A 1 97 ? 4.486 -1.539 5.775 1.00 84.44 97 LEU A O 1
ATOM 782 N N . THR A 1 98 ? 4.820 0.535 6.571 1.00 85.25 98 THR A N 1
ATOM 783 C CA . THR A 1 98 ? 3.428 0.746 6.984 1.00 85.25 98 THR A CA 1
ATOM 784 C C . THR A 1 98 ? 2.495 0.639 5.783 1.00 85.25 98 THR A C 1
ATOM 786 O O . THR A 1 98 ? 1.530 -0.112 5.830 1.00 85.25 98 THR A O 1
ATOM 789 N N . ALA A 1 99 ? 2.791 1.313 4.667 1.00 83.12 99 ALA A N 1
ATOM 790 C CA . ALA A 1 99 ? 1.958 1.227 3.466 1.00 83.12 99 ALA A CA 1
ATOM 791 C C . ALA A 1 99 ? 1.898 -0.191 2.864 1.00 83.12 99 ALA A C 1
ATOM 793 O O . ALA A 1 99 ? 0.878 -0.552 2.283 1.00 83.12 99 ALA A O 1
ATOM 794 N N . ALA A 1 100 ? 2.967 -0.978 2.999 1.00 81.19 100 ALA A N 1
ATOM 795 C CA . ALA A 1 100 ? 3.054 -2.346 2.495 1.00 81.19 100 ALA A CA 1
ATOM 796 C C . ALA A 1 100 ? 2.338 -3.378 3.382 1.00 81.19 100 ALA A C 1
ATOM 798 O O . ALA A 1 100 ? 1.943 -4.430 2.888 1.00 81.19 100 ALA A O 1
ATOM 799 N N . THR A 1 101 ? 2.200 -3.100 4.681 1.00 82.88 101 THR A N 1
ATOM 800 C CA . THR A 1 101 ? 1.718 -4.076 5.680 1.00 82.88 101 THR A CA 1
ATOM 801 C C . THR A 1 101 ? 0.381 -3.705 6.317 1.00 82.88 101 THR A C 1
ATOM 803 O O . THR A 1 101 ? -0.244 -4.553 6.954 1.00 82.88 101 THR A O 1
ATOM 806 N N . LEU A 1 102 ? -0.090 -2.465 6.145 1.00 86.00 102 LEU A N 1
ATOM 807 C CA . LEU A 1 102 ? -1.348 -2.000 6.720 1.00 86.00 102 LEU A CA 1
ATOM 808 C C . LEU A 1 102 ? -2.544 -2.720 6.085 1.00 86.00 102 LEU A C 1
ATOM 810 O O . LEU A 1 102 ? -2.980 -2.388 4.984 1.00 86.00 102 LEU A O 1
ATOM 814 N N . ALA A 1 103 ? -3.100 -3.681 6.821 1.00 85.56 103 ALA A N 1
ATOM 815 C CA . ALA A 1 103 ? -4.273 -4.440 6.400 1.00 85.56 103 ALA A CA 1
ATOM 816 C C . ALA A 1 103 ? -5.602 -3.757 6.767 1.00 85.56 103 ALA A C 1
ATOM 818 O O . ALA A 1 103 ? -6.586 -3.941 6.060 1.00 85.56 103 ALA A O 1
ATOM 819 N N . GLY A 1 104 ? -5.623 -2.968 7.843 1.00 89.50 104 GLY A N 1
ATOM 820 C CA . GLY A 1 104 ? -6.775 -2.188 8.290 1.00 89.50 104 GLY A CA 1
ATOM 821 C C . GLY A 1 104 ? -6.366 -1.165 9.351 1.00 89.50 104 GLY A C 1
ATOM 822 O O . GLY A 1 104 ? -5.378 -1.363 10.063 1.00 89.50 104 GLY A O 1
ATOM 823 N N . TYR A 1 105 ? -7.098 -0.059 9.440 1.00 91.50 105 TYR A N 1
ATOM 824 C CA . TYR A 1 105 ? -6.834 1.056 10.345 1.00 91.50 105 TYR A CA 1
ATOM 825 C C . TYR A 1 105 ? -8.130 1.570 10.977 1.00 91.50 105 TYR A C 1
ATOM 827 O O . TYR A 1 105 ? -8.976 2.160 10.310 1.00 91.50 105 TYR A O 1
ATOM 835 N N . PHE A 1 106 ? -8.259 1.404 12.290 1.00 93.50 106 PHE A N 1
ATOM 836 C CA . PHE A 1 106 ? -9.398 1.899 13.061 1.00 93.50 106 PHE A CA 1
ATOM 837 C C . PHE A 1 106 ? -8.934 3.039 13.958 1.00 93.50 106 PHE A C 1
ATOM 839 O O . PHE A 1 106 ? -8.110 2.836 14.850 1.00 93.50 106 PHE A O 1
ATOM 846 N N . SER A 1 107 ? -9.450 4.242 13.710 1.00 93.31 107 SER A N 1
ATOM 847 C CA . SER A 1 107 ? -9.152 5.416 14.528 1.00 93.31 107 SER A CA 1
ATOM 848 C C . SER A 1 107 ? -10.335 5.749 15.419 1.00 93.31 107 SER A C 1
ATOM 850 O O . SER A 1 107 ? -11.416 6.062 14.925 1.00 93.31 107 SER A O 1
ATOM 852 N N . PHE A 1 108 ? -10.124 5.736 16.734 1.00 93.69 108 PHE A N 1
ATOM 853 C CA . PHE A 1 108 ? -11.160 6.113 17.701 1.00 93.69 108 PHE A CA 1
ATOM 854 C C . PHE A 1 108 ? -11.437 7.619 17.719 1.00 93.69 108 PHE A C 1
ATOM 856 O O . PHE A 1 108 ? -12.463 8.046 18.240 1.00 93.69 108 PHE A O 1
ATOM 863 N N . ASP A 1 109 ? -10.548 8.408 17.118 1.00 94.62 109 ASP A N 1
ATOM 864 C CA . ASP A 1 109 ? -10.628 9.866 17.074 1.00 94.62 109 ASP A CA 1
ATOM 865 C C . ASP A 1 109 ? -11.398 10.385 15.845 1.00 94.62 109 ASP A C 1
ATOM 867 O O . ASP A 1 109 ? -11.612 11.590 15.714 1.00 94.62 109 ASP A O 1
ATOM 871 N N . MET A 1 110 ? -11.812 9.500 14.930 1.00 90.38 110 MET A N 1
ATOM 872 C CA . MET A 1 110 ? -12.539 9.867 13.710 1.00 90.38 110 MET A CA 1
ATOM 873 C C . MET A 1 110 ? -14.048 9.577 13.804 1.00 90.38 110 MET A C 1
ATOM 875 O O . MET A 1 110 ? -14.457 8.703 14.567 1.00 90.38 110 MET A O 1
ATOM 879 N N . PRO A 1 111 ? -14.898 10.253 12.996 1.00 89.81 111 PRO A N 1
ATOM 880 C CA . PRO A 1 111 ? -16.360 10.120 13.069 1.00 89.81 111 PRO A CA 1
ATOM 881 C C . PRO A 1 111 ? -16.914 8.703 12.854 1.00 89.81 111 PRO A C 1
ATOM 883 O O . PRO A 1 111 ? -18.054 8.426 13.213 1.00 89.81 111 PRO A O 1
ATOM 886 N N . SER A 1 112 ? -16.141 7.802 12.244 1.00 91.50 112 SER A N 1
ATOM 887 C CA . SER A 1 112 ? -16.528 6.409 11.990 1.00 91.50 112 SER A CA 1
ATOM 888 C C . SER A 1 112 ? -15.493 5.447 12.584 1.00 91.50 112 SER A C 1
ATOM 890 O O . SER A 1 112 ? -14.720 4.836 11.847 1.00 91.50 112 SER A O 1
ATOM 892 N N . PRO A 1 113 ? -15.464 5.307 13.920 1.00 91.75 113 PRO A N 1
ATOM 893 C CA . PRO A 1 113 ? -14.378 4.643 14.642 1.00 91.75 113 PRO A CA 1
ATOM 894 C C . PRO A 1 113 ? -14.360 3.119 14.478 1.00 91.75 113 PRO A C 1
ATOM 896 O O . PRO A 1 113 ? -13.356 2.474 14.767 1.00 91.75 113 PRO A O 1
ATOM 899 N N . TYR A 1 114 ? -15.469 2.544 14.010 1.00 93.62 114 TYR A N 1
ATOM 900 C CA . TYR A 1 114 ? -15.596 1.117 13.713 1.00 93.62 114 TYR A CA 1
ATOM 901 C C . TYR A 1 114 ? -15.380 0.800 12.230 1.00 93.62 114 TYR A C 1
ATOM 903 O O . TYR A 1 114 ? -15.283 -0.371 11.876 1.00 93.62 114 TYR A O 1
ATOM 911 N N . ASN A 1 115 ? -15.291 1.815 11.368 1.00 94.75 115 ASN A N 1
ATOM 912 C CA . ASN A 1 115 ? -15.009 1.611 9.953 1.00 94.75 115 ASN A CA 1
ATOM 913 C C . ASN A 1 115 ? -13.500 1.535 9.732 1.00 94.75 115 ASN A C 1
ATOM 915 O O . ASN A 1 115 ? -12.719 2.218 10.402 1.00 94.75 115 ASN A O 1
ATOM 919 N N . ASP A 1 116 ? -13.107 0.713 8.768 1.00 93.12 116 ASP A N 1
ATOM 920 C CA . ASP A 1 116 ? -11.732 0.666 8.308 1.00 93.12 116 ASP A CA 1
ATOM 921 C C . ASP A 1 116 ? -11.423 1.944 7.523 1.00 93.12 116 ASP A C 1
ATOM 923 O O . ASP A 1 116 ? -12.066 2.260 6.524 1.00 93.12 116 ASP A O 1
ATOM 927 N N . ASN A 1 117 ? -10.434 2.690 7.998 1.00 90.19 117 ASN A N 1
ATOM 928 C CA . ASN A 1 117 ? -9.865 3.856 7.326 1.00 90.19 117 ASN A CA 1
ATOM 929 C C . ASN A 1 117 ? -8.576 3.490 6.564 1.00 90.19 117 ASN A C 1
ATOM 931 O O . ASN A 1 117 ? -7.866 4.364 6.064 1.00 90.19 117 ASN A O 1
ATOM 935 N N . GLY A 1 118 ? -8.241 2.200 6.532 1.00 87.75 118 GLY A N 1
ATOM 936 C CA . GLY A 1 118 ? -7.185 1.601 5.737 1.00 87.75 118 GLY A CA 1
ATOM 937 C C . GLY A 1 118 ? -7.634 1.284 4.305 1.00 87.75 118 GLY A C 1
ATOM 938 O O . GLY A 1 118 ? -8.719 1.671 3.872 1.00 87.75 118 GLY A O 1
ATOM 939 N N . PRO A 1 119 ? -6.774 0.609 3.526 1.00 82.75 119 PRO A N 1
ATOM 940 C CA . PRO A 1 119 ? -6.986 0.438 2.090 1.00 82.75 119 PRO A CA 1
ATOM 941 C C . PRO A 1 119 ? -7.986 -0.668 1.721 1.00 82.75 119 PRO A C 1
ATOM 943 O O . PRO A 1 119 ? -8.427 -0.705 0.577 1.00 82.75 119 PRO A O 1
ATOM 946 N N . ASN A 1 120 ? -8.337 -1.564 2.647 1.00 84.88 120 ASN A N 1
ATOM 947 C CA . ASN A 1 120 ? -9.008 -2.825 2.310 1.00 84.88 120 ASN A CA 1
ATOM 948 C C . ASN A 1 120 ? -10.497 -2.854 2.669 1.00 84.88 120 ASN A C 1
ATOM 950 O O . ASN A 1 120 ? -11.162 -3.857 2.419 1.00 84.88 120 ASN A O 1
ATOM 954 N N . SER A 1 121 ? -11.035 -1.764 3.230 1.00 88.44 121 SER A N 1
ATOM 955 C CA . SER A 1 121 ? -12.448 -1.652 3.620 1.00 88.44 121 SER A CA 1
ATOM 956 C C . SER A 1 121 ? -12.912 -2.780 4.557 1.00 88.44 121 SER A C 1
ATOM 958 O O . SER A 1 121 ? -14.065 -3.216 4.501 1.00 88.44 121 SER A O 1
ATOM 960 N N . VAL A 1 122 ? -12.025 -3.258 5.436 1.00 90.94 122 VAL A N 1
ATOM 961 C CA . VAL A 1 122 ? -12.305 -4.342 6.394 1.00 90.94 122 VAL A CA 1
ATOM 962 C C . VAL A 1 122 ? -13.067 -3.822 7.617 1.00 90.94 122 VAL A C 1
ATOM 964 O O . VAL A 1 122 ? -12.572 -3.856 8.737 1.00 90.94 122 VAL A O 1
ATOM 967 N N . ASN A 1 123 ? -14.271 -3.286 7.406 1.00 93.88 123 ASN A N 1
ATOM 968 C CA . ASN A 1 123 ? -15.058 -2.642 8.462 1.00 93.88 123 ASN A CA 1
ATOM 969 C C . ASN A 1 123 ? -15.322 -3.568 9.660 1.00 93.88 123 ASN A C 1
ATOM 971 O O . ASN A 1 123 ? -15.609 -4.759 9.518 1.00 93.88 123 ASN A O 1
ATOM 975 N N . GLY A 1 124 ? -15.256 -2.989 10.856 1.00 94.25 124 GLY A N 1
ATOM 976 C CA . GLY A 1 124 ? -15.486 -3.686 12.108 1.00 94.25 124 GLY A CA 1
ATOM 977 C C . GLY A 1 124 ? -16.961 -3.759 12.489 1.00 94.25 124 GLY A C 1
ATOM 978 O O . GLY A 1 124 ? -17.782 -2.915 12.130 1.00 94.25 124 GLY A O 1
ATOM 979 N N . ILE A 1 125 ? -17.282 -4.779 13.275 1.00 95.19 125 ILE A N 1
ATOM 980 C CA . ILE A 1 125 ? -18.572 -4.989 13.920 1.00 95.19 125 ILE A CA 1
ATOM 981 C C . ILE A 1 125 ? -18.348 -4.885 15.426 1.00 95.19 125 ILE A C 1
ATOM 983 O O . ILE A 1 125 ? -17.415 -5.469 15.981 1.00 95.19 125 ILE A O 1
ATOM 987 N N . GLN A 1 126 ? -19.229 -4.155 16.101 1.00 94.50 126 GLN A N 1
ATOM 988 C CA . GLN A 1 126 ? -19.192 -4.002 17.549 1.00 94.50 126 GLN A CA 1
ATOM 989 C C . GLN A 1 126 ? -20.497 -4.465 18.187 1.00 94.50 126 GLN A C 1
ATOM 991 O O . GLN A 1 126 ? -21.564 -4.354 17.583 1.00 94.50 126 GLN A O 1
ATOM 996 N N . ASN A 1 127 ? -20.395 -4.944 19.423 1.00 96.38 127 ASN A N 1
ATOM 997 C CA . ASN A 1 127 ? -21.530 -5.118 20.314 1.00 96.38 127 ASN A CA 1
ATOM 998 C C . ASN A 1 127 ? -21.205 -4.522 21.684 1.00 96.38 127 ASN A C 1
ATOM 1000 O O . ASN A 1 127 ? -20.184 -4.862 22.287 1.00 96.38 127 ASN A O 1
ATOM 1004 N N . SER A 1 128 ? -22.087 -3.654 22.183 1.00 95.38 128 SER A N 1
ATOM 1005 C CA . SER A 1 128 ? -21.931 -2.971 23.476 1.00 95.38 128 SER A CA 1
ATOM 1006 C C . SER A 1 128 ? -20.544 -2.337 23.677 1.00 95.38 128 SER A C 1
ATOM 1008 O O . SER A 1 128 ? -20.013 -2.333 24.794 1.00 95.38 128 SER A O 1
ATOM 1010 N N . ALA A 1 129 ? -19.966 -1.799 22.601 1.00 93.81 129 ALA A N 1
ATOM 1011 C CA . ALA A 1 129 ? -18.745 -1.011 22.635 1.00 93.81 129 ALA A CA 1
ATOM 1012 C C . ALA A 1 129 ? -19.056 0.435 22.238 1.00 93.81 129 ALA A C 1
ATOM 1014 O O . ALA A 1 129 ? -19.758 0.683 21.261 1.00 93.81 129 ALA A O 1
ATOM 1015 N N . VAL A 1 130 ? -18.531 1.395 22.994 1.00 93.50 130 VAL A N 1
ATOM 1016 C CA . VAL A 1 130 ? -18.763 2.831 22.782 1.00 93.50 130 VAL A CA 1
ATOM 1017 C C . VAL A 1 130 ? -17.445 3.586 22.801 1.00 93.50 130 VAL A C 1
ATOM 1019 O O . VAL A 1 130 ? -16.503 3.161 23.468 1.00 93.50 130 VAL A O 1
ATOM 1022 N N . ILE A 1 131 ? -17.374 4.710 22.095 1.00 95.12 131 ILE A N 1
ATOM 1023 C CA . ILE A 1 131 ? -16.229 5.613 22.195 1.00 95.12 131 ILE A CA 1
ATOM 1024 C C . ILE A 1 131 ? -16.406 6.539 23.399 1.00 95.12 131 IL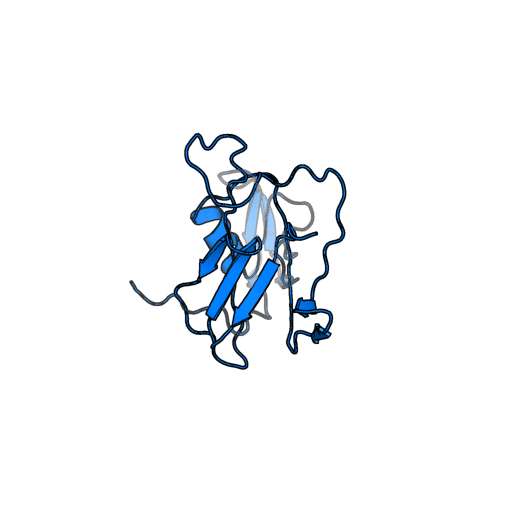E A C 1
ATOM 1026 O O . ILE A 1 131 ? -17.488 7.078 23.632 1.00 95.12 131 ILE A O 1
ATOM 1030 N N . VAL A 1 132 ? -15.347 6.682 24.189 1.00 95.88 132 VAL A N 1
ATOM 1031 C CA . VAL A 1 132 ? -15.275 7.537 25.379 1.00 95.88 132 VAL A CA 1
ATOM 1032 C C . VAL A 1 132 ? -13.943 8.277 25.402 1.00 95.88 132 VAL A C 1
ATOM 1034 O O . VAL A 1 132 ? -12.995 7.866 24.739 1.00 95.88 132 VAL A O 1
ATOM 1037 N N . SER A 1 133 ? -13.824 9.309 26.234 1.00 97.06 133 SER A N 1
ATOM 1038 C CA . SER A 1 133 ? -12.524 9.922 26.514 1.00 97.06 133 SER A CA 1
ATOM 1039 C C . SER A 1 133 ? -11.553 8.890 27.102 1.00 97.06 133 SER A C 1
ATOM 1041 O O . SER A 1 133 ? -11.842 8.254 28.119 1.00 97.06 133 SER A O 1
ATOM 1043 N N . GLY A 1 134 ? -10.407 8.722 26.447 1.00 94.19 134 GLY A N 1
ATOM 1044 C CA . GLY A 1 134 ? -9.315 7.852 26.865 1.00 94.19 134 GLY A CA 1
ATOM 1045 C C . GLY A 1 134 ? -8.233 8.597 27.650 1.00 94.19 134 GLY A C 1
ATOM 1046 O O . GLY A 1 134 ? -8.347 9.782 27.953 1.00 94.19 134 GLY A O 1
ATOM 1047 N N . ARG A 1 135 ? -7.132 7.893 27.952 1.00 92.56 135 ARG A N 1
ATOM 1048 C CA . ARG A 1 135 ? -5.921 8.509 28.533 1.00 92.56 135 ARG A CA 1
ATOM 1049 C C . ARG A 1 135 ? -5.301 9.541 27.583 1.00 92.56 135 ARG A C 1
ATOM 1051 O O . ARG A 1 135 ? -4.753 10.539 28.037 1.00 92.56 135 ARG A O 1
ATOM 1058 N N . VAL A 1 136 ? -5.367 9.262 26.284 1.00 93.19 136 VAL A N 1
ATOM 1059 C CA . VAL A 1 136 ? -5.018 10.172 25.192 1.00 93.19 136 VAL A CA 1
ATOM 1060 C C . VAL A 1 136 ? -6.189 10.126 24.219 1.00 93.19 136 VAL A C 1
ATOM 1062 O O . VAL A 1 136 ? -6.588 9.035 23.824 1.00 93.19 136 VAL A O 1
ATOM 1065 N N . ASN A 1 137 ? -6.743 11.291 23.883 1.00 96.31 137 ASN A N 1
ATOM 1066 C CA . ASN A 1 137 ? -7.903 11.459 23.004 1.00 96.31 137 ASN A CA 1
ATOM 10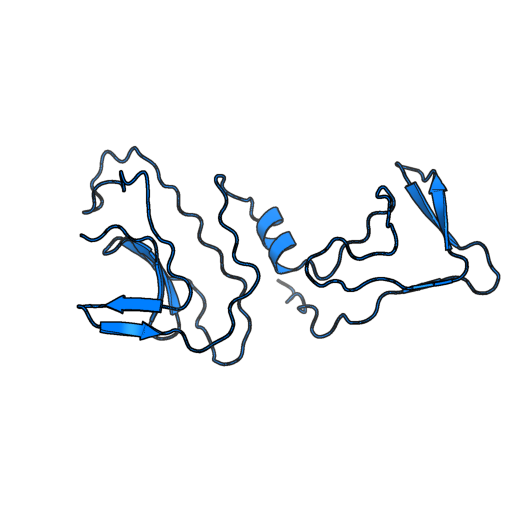67 C C . ASN A 1 137 ? -9.072 10.507 23.328 1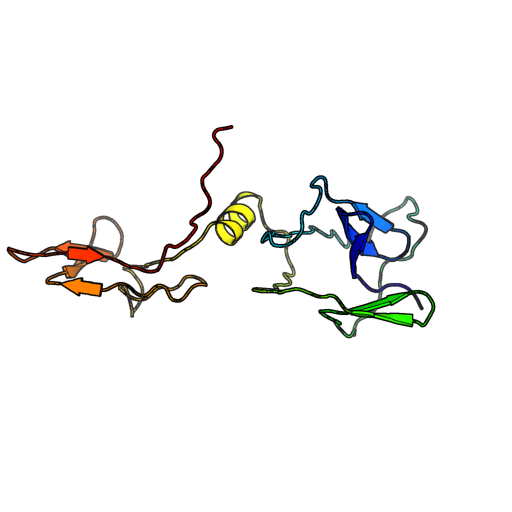.00 96.31 137 ASN A C 1
ATOM 1069 O O . ASN A 1 137 ? -9.569 10.519 24.457 1.00 96.31 137 ASN A O 1
ATOM 1073 N N . GLN A 1 138 ? -9.548 9.733 22.350 1.00 96.50 138 GLN A N 1
ATOM 1074 C CA . GLN A 1 138 ? -10.661 8.803 22.486 1.00 96.50 138 GLN A CA 1
ATOM 1075 C C . GLN A 1 138 ? -10.195 7.348 22.664 1.00 96.50 138 GLN A C 1
ATOM 1077 O O . GLN A 1 138 ? -9.115 6.940 22.240 1.00 96.50 138 GLN A O 1
ATOM 1082 N N . ALA A 1 139 ? -11.041 6.533 23.287 1.00 94.62 139 ALA A N 1
ATOM 1083 C CA . ALA A 1 139 ? -10.835 5.105 23.490 1.00 94.62 139 ALA A CA 1
ATOM 1084 C C . ALA A 1 139 ? -12.142 4.329 23.304 1.00 94.62 139 ALA A C 1
ATOM 1086 O O . ALA A 1 139 ? -13.231 4.851 23.541 1.00 94.62 139 ALA A O 1
ATOM 1087 N N . ILE A 1 140 ? -12.031 3.051 22.939 1.00 93.81 140 ILE A N 1
ATOM 1088 C CA . ILE A 1 140 ? -13.164 2.126 22.943 1.00 93.81 140 ILE A CA 1
ATOM 1089 C C . ILE A 1 140 ? -13.383 1.565 24.355 1.00 93.81 140 ILE A C 1
ATOM 1091 O O . ILE A 1 140 ? -12.460 1.058 24.994 1.00 93.81 140 ILE A O 1
ATOM 1095 N N . ARG A 1 141 ? -14.616 1.650 24.855 1.00 94.81 141 ARG A N 1
ATOM 1096 C CA . ARG A 1 141 ? -15.042 1.065 26.129 1.00 94.81 141 ARG A CA 1
ATOM 1097 C C . ARG A 1 141 ? -16.080 -0.017 25.885 1.00 94.81 141 ARG A C 1
ATOM 1099 O O . ARG A 1 141 ? -17.123 0.241 25.290 1.00 94.81 141 ARG A O 1
ATOM 1106 N N . PHE A 1 142 ? -15.816 -1.195 26.428 1.00 95.88 142 PHE A N 1
ATOM 1107 C CA . PHE A 1 142 ? -16.738 -2.325 26.469 1.00 95.88 142 PHE A CA 1
ATOM 1108 C C . PHE A 1 142 ? -17.619 -2.210 27.719 1.00 95.88 142 PHE A C 1
ATOM 1110 O O . PHE A 1 142 ? -17.100 -2.182 28.834 1.00 95.88 142 PHE A O 1
ATOM 1117 N N . SER A 1 143 ? -18.935 -2.053 27.552 1.00 87.06 143 SER A N 1
ATOM 1118 C CA . SER A 1 143 ? -19.843 -1.692 28.657 1.00 87.06 143 SER A CA 1
ATOM 1119 C C . SER A 1 143 ? -21.073 -2.597 28.787 1.00 87.06 143 SER A C 1
ATOM 1121 O O . SER A 1 143 ? -22.133 -2.136 29.203 1.00 87.06 143 SER A O 1
ATOM 1123 N N . GLY A 1 144 ? -20.947 -3.880 28.441 1.00 88.00 144 GLY A N 1
ATOM 1124 C CA . GLY A 1 144 ? -22.018 -4.876 28.562 1.00 88.00 144 GLY A CA 1
ATOM 1125 C C . GLY A 1 144 ? -21.499 -6.242 29.014 1.00 88.00 144 GLY A C 1
ATOM 1126 O O . GLY A 1 144 ? -20.302 -6.513 28.919 1.00 88.00 144 GLY A O 1
ATOM 1127 N N . SER A 1 145 ? -22.403 -7.109 29.479 1.00 90.12 145 SER A N 1
ATOM 1128 C CA . SER A 1 145 ? -22.085 -8.483 29.912 1.00 90.12 145 SER A CA 1
ATOM 1129 C C . SER A 1 145 ? -21.535 -9.356 28.779 1.00 90.12 145 SER A C 1
ATOM 1131 O O . SER A 1 145 ? -20.686 -10.208 29.015 1.00 90.12 145 SER A O 1
ATOM 1133 N N . SER A 1 146 ? -21.974 -9.103 27.544 1.00 93.88 146 SER A N 1
ATOM 1134 C CA . SER A 1 146 ? -21.318 -9.547 26.316 1.00 93.88 146 SER A CA 1
ATOM 1135 C C . SER A 1 146 ? -20.958 -8.306 25.515 1.00 93.88 146 SER A C 1
ATOM 1137 O O . SER A 1 146 ? -21.843 -7.577 25.072 1.00 93.88 146 SER A O 1
ATOM 1139 N N . SER A 1 147 ? -19.668 -8.014 25.381 1.00 96.38 147 SER A N 1
ATOM 1140 C CA . SER A 1 147 ? -19.191 -6.830 24.671 1.00 96.38 147 SER A CA 1
ATOM 1141 C C . SER A 1 147 ? -17.932 -7.157 23.880 1.00 96.38 147 SER A C 1
ATOM 1143 O O . SER A 1 147 ? -17.040 -7.848 24.370 1.00 96.38 147 SER A O 1
ATOM 1145 N N . TYR A 1 148 ? -17.894 -6.718 22.623 1.00 94.94 148 TYR A N 1
ATOM 1146 C CA . TYR A 1 148 ? -16.800 -7.024 21.708 1.00 94.94 148 TYR A CA 1
ATOM 1147 C C . TYR A 1 148 ? -16.692 -5.997 20.584 1.00 94.94 148 TYR A C 1
ATOM 1149 O O . TYR A 1 148 ? -17.642 -5.293 20.242 1.00 94.94 148 TYR A O 1
ATOM 1157 N N . PHE A 1 149 ? -15.515 -5.968 19.976 1.00 95.31 149 PHE A N 1
ATOM 1158 C CA . PHE A 1 149 ? -15.249 -5.365 18.682 1.00 95.31 149 PHE A CA 1
ATOM 1159 C C . PHE A 1 149 ? -14.408 -6.370 17.906 1.00 95.31 149 PHE A C 1
ATOM 1161 O O . PHE A 1 149 ? -13.407 -6.862 18.429 1.00 95.31 149 PHE A O 1
ATOM 1168 N N . TYR A 1 150 ? -14.822 -6.699 16.690 1.00 93.38 150 TYR A N 1
ATOM 1169 C CA . TYR A 1 150 ? -14.035 -7.540 15.799 1.00 93.38 150 TYR A CA 1
ATOM 1170 C C . TYR A 1 150 ? -14.159 -7.037 14.367 1.00 93.38 150 TYR A C 1
ATOM 1172 O O . TYR A 1 150 ? -15.155 -6.426 13.993 1.00 93.38 150 TYR A O 1
ATOM 1180 N N . ALA A 1 151 ? -13.156 -7.331 13.556 1.00 92.38 151 ALA A N 1
ATOM 1181 C CA . ALA A 1 151 ? -13.207 -7.161 12.115 1.00 92.38 151 ALA A CA 1
ATOM 1182 C C . ALA A 1 151 ? -12.837 -8.497 11.467 1.00 92.38 151 ALA A C 1
ATOM 1184 O O . ALA A 1 151 ? -12.031 -9.262 12.004 1.00 92.38 151 ALA A O 1
ATOM 1185 N N . TYR A 1 152 ? -13.479 -8.802 10.347 1.00 87.31 152 TYR A N 1
ATOM 1186 C CA . TYR A 1 152 ? -13.251 -10.016 9.569 1.00 87.31 152 TYR A CA 1
ATOM 1187 C C . TYR A 1 152 ? -12.722 -9.632 8.184 1.00 87.31 152 TYR A C 1
ATOM 1189 O O . TYR A 1 152 ? -12.786 -8.472 7.791 1.00 87.31 152 TYR A O 1
ATOM 1197 N N . GLY A 1 153 ? -12.184 -10.599 7.441 1.00 81.62 153 GLY A N 1
ATOM 1198 C CA . GLY A 1 153 ? -11.622 -10.334 6.111 1.00 81.62 153 GLY A CA 1
ATOM 1199 C C . GLY A 1 153 ? -10.104 -10.165 6.077 1.00 81.62 153 GLY A C 1
ATOM 1200 O O . GLY A 1 153 ? -9.545 -9.900 5.019 1.00 81.62 153 GLY A O 1
ATOM 1201 N N . PHE A 1 154 ? -9.418 -10.388 7.200 1.00 80.75 154 PHE A N 1
ATOM 1202 C CA . PHE A 1 154 ? -7.959 -10.497 7.260 1.00 80.75 154 PHE A CA 1
ATOM 1203 C C . PHE A 1 154 ? -7.479 -11.846 6.703 1.00 80.75 154 PHE A C 1
ATOM 1205 O O . PHE A 1 154 ? -6.964 -12.698 7.428 1.00 80.75 154 PHE A O 1
ATOM 1212 N N . PHE A 1 155 ? -7.683 -12.071 5.410 1.00 68.94 155 PHE A N 1
ATOM 1213 C CA . PHE A 1 155 ? -7.125 -13.223 4.712 1.00 68.94 155 PHE A CA 1
ATOM 1214 C C . PHE A 1 155 ? -5.700 -12.881 4.271 1.00 68.94 155 PHE A C 1
ATOM 1216 O O . PHE A 1 155 ? -5.472 -11.814 3.715 1.00 68.94 155 PHE A O 1
ATOM 1223 N N . GLN A 1 156 ? -4.740 -13.778 4.513 1.00 58.25 156 GLN A N 1
ATOM 1224 C CA . GLN A 1 156 ? -3.357 -13.622 4.038 1.00 58.25 156 GLN A CA 1
ATOM 1225 C C . GLN A 1 156 ? -2.628 -12.364 4.554 1.00 58.25 156 GLN A C 1
ATOM 1227 O O . GLN A 1 156 ? -1.821 -11.779 3.834 1.00 58.25 156 GLN A O 1
ATOM 1232 N N . VAL A 1 157 ? -2.863 -11.951 5.808 1.00 58.31 157 VAL A N 1
ATOM 1233 C CA . VAL A 1 157 ? -1.997 -10.944 6.447 1.00 58.31 157 VAL A CA 1
ATOM 1234 C C . VAL A 1 157 ? -0.568 -11.483 6.409 1.00 58.31 157 VAL A C 1
ATOM 1236 O O . VAL A 1 157 ? -0.324 -12.597 6.877 1.00 58.31 157 VAL A O 1
ATOM 1239 N N . GLY A 1 158 ? 0.346 -10.740 5.780 1.00 52.22 158 GLY A N 1
ATOM 1240 C CA . GLY A 1 158 ? 1.718 -11.191 5.568 1.00 52.22 158 GLY A CA 1
ATOM 1241 C C . GLY A 1 158 ? 2.337 -11.655 6.884 1.00 52.22 158 GLY A C 1
ATOM 1242 O O . GLY A 1 158 ? 2.355 -10.910 7.862 1.00 52.22 158 GLY A O 1
ATOM 1243 N N . TYR A 1 159 ? 2.825 -12.895 6.923 1.00 45.16 159 TYR A N 1
ATOM 1244 C CA . TYR A 1 159 ? 3.623 -13.350 8.049 1.00 45.16 159 TYR A CA 1
ATOM 1245 C C . TYR A 1 159 ? 4.949 -12.584 8.004 1.00 45.16 159 TYR A C 1
ATOM 1247 O O . TYR A 1 159 ? 5.664 -12.611 7.001 1.00 45.16 159 TYR A O 1
ATOM 1255 N N . GLY A 1 160 ? 5.271 -11.859 9.075 1.00 45.12 160 GLY A N 1
ATOM 1256 C CA . GLY A 1 160 ? 6.614 -11.321 9.242 1.00 45.12 160 GLY A CA 1
ATOM 1257 C C . GLY A 1 160 ? 7.581 -12.494 9.354 1.00 45.12 160 GLY A C 1
ATOM 1258 O O . GLY A 1 160 ? 7.441 -13.326 10.250 1.00 45.12 160 GLY A O 1
ATOM 1259 N N . VAL A 1 161 ? 8.538 -12.597 8.434 1.00 43.22 161 VAL A N 1
ATOM 1260 C CA . VAL A 1 161 ? 9.672 -13.503 8.625 1.00 43.22 161 VAL A CA 1
ATOM 1261 C C . VAL A 1 161 ? 10.514 -12.896 9.744 1.00 43.22 161 VAL A C 1
ATOM 1263 O O . VAL A 1 161 ? 10.875 -11.723 9.659 1.00 43.22 161 VAL A O 1
ATOM 1266 N N . LEU A 1 162 ? 10.776 -13.662 10.805 1.00 35.22 162 LEU A N 1
ATOM 1267 C CA . LEU A 1 162 ? 11.744 -13.263 11.827 1.00 35.22 162 LEU A CA 1
ATOM 1268 C C . LEU A 1 162 ? 13.090 -13.017 11.132 1.00 35.22 162 LEU A C 1
ATOM 1270 O O . LEU A 1 162 ? 13.587 -13.906 10.439 1.00 35.22 162 LEU A O 1
ATOM 1274 N N . ALA A 1 163 ? 13.611 -11.799 11.278 1.00 40.97 163 ALA A N 1
ATOM 1275 C CA . ALA A 1 163 ? 14.973 -11.445 10.894 1.00 40.97 163 ALA A CA 1
ATOM 1276 C C . ALA A 1 163 ? 15.976 -12.007 11.908 1.00 40.97 163 ALA A C 1
ATOM 1278 O O . ALA A 1 163 ? 15.638 -12.020 13.116 1.00 40.97 163 ALA A O 1
#